Protein AF-A0A2W7C3C5-F1 (afdb_monomer_lite)

Secondary structure (DSSP, 8-state):
---------------------------------GGGHHHHHHH-TTS-TTSS-SGGGGGGS-HHHHHHHHHH-

Organism: NCBI:txid1300272

Foldseek 3Di:
DDDDDDDDDDDDDDDDDPPPPPVPLPPAAQQPDPQCVVVCCVVPVPDPRRSDRVVVVLVVGDPSVNVSVVVVD

Radius of gyration: 25.52 Å; chains: 1; bounding box: 18×44×82 Å

pLDDT: mean 74.35, std 16.35, range [45.53, 94.69]

Structure (mmCIF, N/CA/C/O backbone):
data_AF-A0A2W7C3C5-F1
#
_entry.id   AF-A0A2W7C3C5-F1
#
loop_
_atom_site.group_PDB
_atom_site.id
_atom_site.type_symbol
_atom_site.label_atom_id
_atom_site.label_alt_id
_atom_site.label_comp_id
_atom_site.label_asym_id
_atom_site.label_entity_id
_atom_site.label_seq_id
_atom_site.pdbx_PDB_ins_code
_atom_site.Cartn_x
_atom_site.Cartn_y
_atom_site.Cartn_z
_atom_site.occupancy
_atom_site.B_iso_or_equiv
_atom_site.auth_seq_id
_atom_site.auth_comp_id
_atom_site.auth_asym_id
_atom_site.auth_atom_id
_atom_site.pdbx_PDB_model_num
ATOM 1 N N . MET A 1 1 ? -10.397 -32.246 -72.486 1.00 47.75 1 MET A N 1
ATOM 2 C CA . MET A 1 1 ? -9.329 -32.851 -71.660 1.00 47.75 1 MET A CA 1
ATOM 3 C C . MET A 1 1 ? -8.506 -31.713 -71.081 1.00 47.75 1 MET A C 1
ATOM 5 O O . MET A 1 1 ? -7.986 -30.929 -71.855 1.00 47.75 1 MET A O 1
ATOM 9 N N . GLY A 1 2 ? -8.464 -31.573 -69.757 1.00 45.53 2 GLY A N 1
ATOM 10 C CA . GLY A 1 2 ? -7.738 -30.503 -69.066 1.00 45.53 2 GLY A CA 1
ATOM 11 C C . GLY A 1 2 ? -7.971 -30.627 -67.565 1.00 45.53 2 GLY A C 1
ATOM 12 O O . GLY A 1 2 ? -8.924 -30.068 -67.037 1.00 45.53 2 GLY A O 1
ATOM 13 N N . LYS A 1 3 ? -7.179 -31.486 -66.922 1.00 50.06 3 LYS A N 1
ATOM 14 C CA . LYS A 1 3 ? -7.146 -31.711 -65.471 1.00 50.06 3 LYS A CA 1
ATOM 15 C C . LYS A 1 3 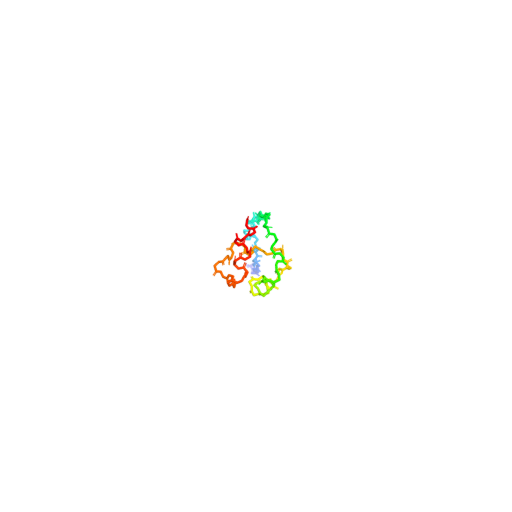? -6.030 -30.846 -64.864 1.00 50.06 3 LYS A C 1
ATOM 17 O O . LYS A 1 3 ? -5.099 -30.496 -65.584 1.00 50.06 3 LYS A O 1
ATOM 22 N N . HIS A 1 4 ? -6.092 -30.660 -63.541 1.00 49.91 4 HIS A N 1
ATOM 23 C CA . HIS A 1 4 ? -5.110 -30.005 -62.650 1.00 49.91 4 HIS A CA 1
ATOM 24 C C . HIS A 1 4 ? -5.225 -28.461 -62.656 1.00 49.91 4 HIS A C 1
ATOM 26 O O . HIS A 1 4 ? -5.308 -27.861 -63.713 1.00 49.91 4 HIS A O 1
ATOM 32 N N . LEU A 1 5 ? -5.287 -27.732 -61.539 1.00 52.56 5 LEU A N 1
ATOM 33 C CA . LEU A 1 5 ? -4.763 -27.957 -60.191 1.00 52.56 5 LEU A CA 1
ATOM 34 C C . LEU A 1 5 ? -5.760 -27.467 -59.116 1.00 52.56 5 LEU A C 1
ATOM 36 O O . LEU A 1 5 ? -6.267 -26.352 -59.186 1.00 52.56 5 LEU A O 1
ATOM 40 N N . TRP A 1 6 ? -5.956 -28.275 -58.074 1.00 55.44 6 TRP A N 1
ATOM 41 C CA . TRP A 1 6 ? -6.212 -27.777 -56.719 1.00 55.44 6 TRP A CA 1
ATOM 42 C C . TRP A 1 6 ? -4.918 -27.174 -56.163 1.00 55.44 6 TRP A C 1
ATOM 44 O O . TRP A 1 6 ? -3.869 -27.773 -56.381 1.00 55.44 6 TRP A O 1
ATOM 54 N N . LEU A 1 7 ? -5.002 -26.081 -55.400 1.00 54.66 7 LEU A N 1
ATOM 55 C CA . LEU A 1 7 ? -4.165 -25.807 -54.219 1.00 54.66 7 LEU A CA 1
ATOM 56 C C . LEU A 1 7 ? -4.732 -24.585 -53.480 1.00 54.66 7 LEU A C 1
ATOM 58 O O . LEU A 1 7 ? -4.835 -23.498 -54.040 1.00 54.66 7 LEU A O 1
ATOM 62 N N . GLY A 1 8 ? -5.144 -24.796 -52.230 1.00 57.53 8 GLY A N 1
ATOM 63 C CA . GLY A 1 8 ? -5.526 -23.731 -51.311 1.00 57.53 8 GLY A CA 1
ATOM 64 C C . GLY A 1 8 ? -4.323 -23.113 -50.597 1.00 57.53 8 GLY A C 1
ATOM 65 O O . GLY A 1 8 ? -3.252 -23.710 -50.529 1.00 57.53 8 GLY A O 1
ATOM 66 N N . LEU A 1 9 ? -4.542 -21.927 -50.031 1.00 58.72 9 LEU A N 1
ATOM 67 C CA . LEU A 1 9 ? -3.741 -21.305 -48.972 1.00 58.72 9 LEU A CA 1
ATOM 68 C C . LEU A 1 9 ? -4.658 -20.244 -48.329 1.00 58.72 9 LEU A C 1
ATOM 70 O O . LEU A 1 9 ? -5.064 -19.296 -48.988 1.00 58.72 9 LEU A O 1
ATOM 74 N N . ALA A 1 10 ? -5.338 -20.557 -47.229 1.00 56.84 10 ALA A N 1
ATOM 75 C CA . ALA A 1 10 ? -4.894 -20.333 -45.853 1.00 56.84 10 ALA A CA 1
ATOM 76 C C . ALA A 1 10 ? -4.544 -18.865 -45.519 1.00 56.84 10 ALA A C 1
ATOM 78 O O . ALA A 1 10 ? -3.561 -18.322 -46.004 1.00 56.84 10 ALA A O 1
ATOM 79 N N . LEU A 1 11 ? -5.333 -18.327 -44.580 1.00 56.16 11 LEU A N 1
ATOM 80 C CA . LEU A 1 11 ? -4.934 -17.452 -43.472 1.00 56.16 11 LEU A CA 1
ATOM 81 C C . LEU A 1 11 ? -4.277 -16.091 -43.786 1.00 56.16 11 LEU A C 1
ATOM 83 O O . LEU A 1 11 ? -3.083 -15.994 -44.038 1.00 56.16 11 LEU A O 1
ATOM 87 N N . ALA A 1 12 ? -5.025 -15.020 -43.512 1.00 59.28 12 ALA A N 1
ATOM 88 C CA . ALA A 1 12 ? -4.451 -13.802 -42.945 1.00 59.28 12 ALA A CA 1
ATOM 89 C C . ALA A 1 12 ? -5.388 -13.242 -41.861 1.00 59.28 12 ALA A C 1
ATOM 91 O O . ALA A 1 12 ? -6.286 -12.446 -42.121 1.00 59.28 12 ALA A O 1
ATOM 92 N N . CYS A 1 13 ? -5.173 -13.693 -40.622 1.00 55.38 13 CYS A N 1
ATOM 93 C CA . CYS A 1 13 ? -5.553 -12.947 -39.428 1.00 55.38 13 CYS A CA 1
ATOM 94 C C . CYS A 1 13 ? -4.730 -11.653 -39.388 1.00 55.38 13 CYS A C 1
ATOM 96 O O . CYS A 1 13 ? -3.508 -11.723 -39.284 1.00 55.38 13 CYS A O 1
ATOM 98 N N . SER A 1 14 ? -5.362 -10.484 -39.448 1.00 58.38 14 SER A N 1
ATOM 99 C CA . SER A 1 14 ? -4.761 -9.183 -39.103 1.00 58.38 14 SER A CA 1
ATOM 100 C C . SER A 1 14 ? -5.901 -8.169 -38.961 1.00 58.38 14 SER A C 1
ATOM 102 O O . SER A 1 14 ? -6.662 -7.988 -39.896 1.00 58.38 14 SER A O 1
ATOM 104 N N . GLY A 1 15 ? -6.140 -7.490 -37.849 1.00 57.59 15 GLY A N 1
ATOM 105 C CA . GLY A 1 15 ? -5.474 -7.473 -36.564 1.00 57.59 15 GLY A CA 1
ATOM 106 C C . GLY A 1 15 ? -6.491 -6.986 -35.536 1.00 57.59 15 GLY A C 1
ATOM 107 O O . GLY A 1 15 ? -7.288 -6.083 -35.785 1.00 57.59 15 GLY A O 1
ATOM 108 N N . ILE A 1 16 ? -6.491 -7.672 -34.406 1.00 60.00 16 ILE A N 1
ATOM 109 C CA . ILE A 1 16 ? -7.293 -7.390 -33.227 1.00 60.00 16 ILE A CA 1
ATOM 110 C C . ILE A 1 16 ? -6.977 -5.979 -32.722 1.00 60.00 16 ILE A C 1
ATOM 112 O O . ILE A 1 16 ? -5.814 -5.587 -32.661 1.00 60.00 16 ILE A O 1
ATOM 116 N N . LEU A 1 17 ? -8.049 -5.266 -32.365 1.00 55.81 17 LEU A N 1
ATOM 117 C CA . LEU A 1 17 ? -8.134 -4.190 -31.379 1.00 55.81 17 LEU A CA 1
ATOM 118 C C . LEU A 1 17 ? -6.794 -3.749 -30.774 1.00 55.81 17 LEU A C 1
ATOM 120 O O . LEU A 1 17 ? -6.324 -4.336 -29.802 1.00 55.81 17 LEU A O 1
ATOM 124 N N . LEU A 1 18 ? -6.260 -2.629 -31.252 1.00 54.47 18 LEU A N 1
ATOM 125 C CA . LEU A 1 18 ? -5.375 -1.809 -30.436 1.00 54.47 18 LEU A CA 1
ATOM 126 C C . LEU A 1 18 ? -6.166 -0.593 -29.961 1.00 54.47 18 LEU A C 1
ATOM 128 O O . LEU A 1 18 ? -5.969 0.534 -30.406 1.00 54.47 18 LEU A O 1
ATOM 132 N N . SER A 1 19 ? -7.117 -0.855 -29.060 1.00 51.34 19 SER A N 1
ATOM 133 C CA . SER A 1 19 ? -7.581 0.171 -28.136 1.00 51.34 19 SER A CA 1
ATOM 134 C C . SER A 1 19 ? -6.354 0.606 -27.355 1.00 51.34 19 SER A C 1
ATOM 136 O O . SER A 1 19 ? -5.910 -0.092 -26.444 1.00 51.34 19 SER A O 1
ATOM 138 N N . SER A 1 20 ? -5.781 1.737 -27.751 1.00 48.19 20 SER A N 1
ATOM 139 C CA . SER A 1 20 ? -4.824 2.486 -26.956 1.00 48.19 20 SER A CA 1
ATOM 140 C C . SER A 1 20 ? -5.532 2.910 -25.675 1.00 48.19 20 SER A C 1
ATOM 142 O O . SER A 1 20 ? -6.006 4.034 -25.543 1.00 48.19 20 SER A O 1
ATOM 144 N N . MET A 1 21 ? -5.635 1.985 -24.723 1.00 51.53 21 MET A N 1
ATOM 145 C CA . MET A 1 21 ? -5.772 2.306 -23.318 1.00 51.53 21 MET A CA 1
ATOM 146 C C . MET A 1 21 ? -4.462 2.986 -22.941 1.00 51.53 21 MET A C 1
ATOM 148 O O . MET A 1 21 ? -3.543 2.369 -22.407 1.00 51.53 21 MET A O 1
ATOM 152 N N . THR A 1 22 ? -4.346 4.268 -23.278 1.00 51.31 22 THR A N 1
ATOM 153 C CA . THR A 1 22 ? -3.458 5.168 -22.567 1.00 51.31 22 THR A CA 1
ATOM 154 C C . THR A 1 22 ? -3.983 5.171 -21.144 1.00 51.31 22 THR A C 1
ATOM 156 O O . THR A 1 22 ? -4.892 5.925 -20.805 1.00 51.31 22 THR A O 1
ATOM 159 N N . ALA A 1 23 ? -3.483 4.230 -20.344 1.00 55.34 23 ALA A N 1
ATOM 160 C CA . ALA A 1 23 ? -3.576 4.285 -18.907 1.00 55.34 23 ALA A CA 1
ATOM 161 C C . ALA A 1 23 ? -2.953 5.626 -18.535 1.00 55.34 23 ALA A C 1
ATOM 163 O O . ALA A 1 23 ? -1.729 5.770 -18.538 1.00 55.34 23 ALA A O 1
ATOM 164 N N . GLU A 1 24 ? -3.803 6.636 -18.341 1.00 50.84 24 GLU A N 1
ATOM 16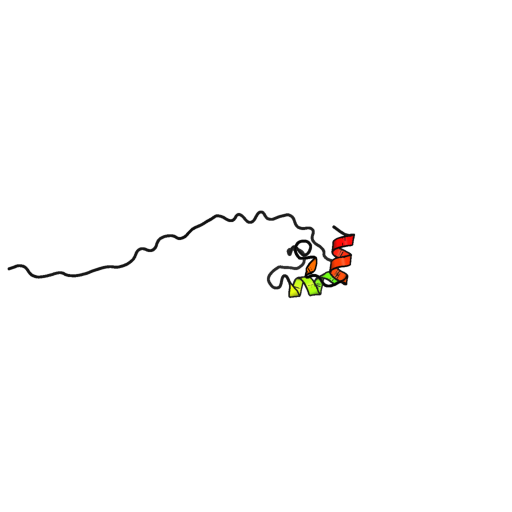5 C CA . GLU A 1 24 ? -3.395 7.889 -17.744 1.00 50.84 24 GLU A CA 1
ATOM 166 C C . GLU A 1 24 ? -2.614 7.504 -16.498 1.00 50.84 24 GLU A C 1
ATOM 168 O O . GLU A 1 24 ? -3.135 6.825 -15.607 1.00 50.84 24 GLU A O 1
ATOM 173 N N . ALA A 1 25 ? -1.329 7.852 -16.480 1.00 54.03 25 ALA A N 1
ATOM 174 C CA . ALA A 1 25 ? -0.499 7.687 -15.309 1.00 54.03 25 ALA A CA 1
ATOM 175 C C . ALA A 1 25 ? -1.038 8.665 -14.263 1.00 54.03 25 ALA A C 1
ATOM 177 O O . ALA A 1 25 ? -0.521 9.770 -14.108 1.00 54.03 25 ALA A O 1
ATOM 178 N N . LYS A 1 26 ? -2.134 8.286 -13.592 1.00 57.03 26 LYS A N 1
ATOM 179 C CA . LYS A 1 26 ? -2.655 8.997 -12.433 1.00 57.03 26 LYS A CA 1
ATOM 180 C C . LYS A 1 26 ? -1.457 9.200 -11.516 1.00 57.03 26 LYS A C 1
ATOM 182 O O . LYS A 1 26 ? -0.762 8.252 -11.155 1.00 57.03 26 LYS A O 1
ATOM 187 N N . ALA A 1 27 ? -1.162 10.452 -11.200 1.00 59.94 27 ALA A N 1
ATOM 188 C CA . ALA A 1 27 ? -0.102 10.777 -10.267 1.00 59.94 27 ALA A CA 1
ATOM 189 C C . ALA A 1 27 ? -0.558 10.332 -8.871 1.00 59.94 27 ALA A C 1
ATOM 191 O O . ALA A 1 27 ? -1.236 11.067 -8.159 1.00 59.94 27 ALA A O 1
ATOM 192 N N . PHE A 1 28 ? -0.260 9.088 -8.505 1.00 66.50 28 PHE A N 1
ATOM 193 C CA . PHE A 1 28 ? -0.613 8.544 -7.199 1.00 66.50 28 PHE A CA 1
ATOM 194 C C . PHE A 1 28 ? 0.370 9.059 -6.141 1.00 66.50 28 PHE A C 1
ATOM 196 O O . PHE A 1 28 ? 1.582 9.115 -6.382 1.00 66.50 28 PHE A O 1
ATOM 203 N N . LYS A 1 29 ? -0.133 9.425 -4.954 1.00 72.62 29 LYS A N 1
ATOM 204 C CA . LYS A 1 29 ? 0.729 9.763 -3.812 1.00 72.62 29 LYS A CA 1
ATOM 205 C C . LYS A 1 29 ? 1.543 8.531 -3.418 1.00 72.62 29 LYS A C 1
ATOM 207 O O . LYS A 1 29 ? 1.001 7.455 -3.183 1.00 72.62 29 LYS A O 1
ATOM 212 N N . ASN A 1 30 ? 2.856 8.706 -3.329 1.00 73.69 30 ASN A N 1
ATOM 213 C CA . ASN A 1 30 ? 3.750 7.661 -2.861 1.00 73.69 30 ASN A CA 1
ATOM 214 C C . ASN A 1 30 ? 3.745 7.623 -1.326 1.00 73.69 30 ASN A C 1
ATOM 216 O O . ASN A 1 30 ? 4.244 8.539 -0.670 1.00 73.69 30 ASN A O 1
ATOM 220 N N . PHE A 1 31 ? 3.223 6.538 -0.758 1.00 78.62 31 PHE A N 1
ATOM 221 C CA . PHE A 1 31 ? 3.254 6.288 0.679 1.00 78.62 31 PHE A CA 1
ATOM 222 C C . PHE A 1 31 ? 4.466 5.415 1.022 1.00 78.62 31 PHE A C 1
ATOM 224 O O . PHE A 1 31 ? 4.363 4.193 1.017 1.00 78.62 31 PHE A O 1
ATOM 231 N N . GLN A 1 32 ? 5.622 6.021 1.318 1.00 74.06 32 GLN A N 1
ATOM 232 C CA . GLN A 1 32 ? 6.864 5.304 1.688 1.00 74.06 32 GLN A CA 1
ATOM 233 C C . GLN A 1 32 ? 6.925 4.895 3.174 1.00 74.06 32 GLN A C 1
ATOM 235 O O . GLN A 1 32 ? 7.999 4.584 3.690 1.00 74.06 32 GLN A O 1
ATOM 240 N N . GLY A 1 33 ? 5.791 4.911 3.882 1.00 77.81 33 GLY A N 1
ATOM 241 C CA . GLY A 1 33 ? 5.711 4.485 5.279 1.00 77.81 33 GLY A CA 1
ATOM 242 C C . GLY A 1 33 ? 6.181 3.040 5.442 1.00 77.81 33 GLY A C 1
ATOM 243 O O . GLY A 1 33 ? 5.848 2.162 4.638 1.00 77.81 33 GLY A O 1
ATOM 244 N N . LYS A 1 34 ? 6.962 2.771 6.492 1.00 83.38 34 LYS A N 1
ATOM 245 C CA . LYS A 1 34 ? 7.449 1.416 6.800 1.00 83.38 34 LYS A CA 1
ATOM 246 C C . LYS A 1 34 ? 6.293 0.441 7.033 1.00 83.38 34 LYS A C 1
ATOM 248 O O . LYS A 1 34 ? 6.434 -0.735 6.704 1.00 83.38 34 LYS A O 1
ATOM 253 N N . GLU A 1 35 ? 5.156 0.940 7.523 1.00 87.12 35 GLU A N 1
ATOM 254 C CA . GLU A 1 35 ? 3.924 0.165 7.690 1.00 87.12 35 GLU A CA 1
ATOM 255 C C . GLU A 1 35 ? 3.328 -0.345 6.372 1.00 87.12 35 GLU A C 1
ATOM 257 O O . GLU A 1 35 ? 2.654 -1.368 6.378 1.00 87.12 35 GLU A O 1
ATOM 262 N N . CYS A 1 36 ? 3.625 0.297 5.238 1.00 89.12 36 CYS A N 1
ATOM 263 C CA . CYS A 1 36 ? 3.066 -0.061 3.935 1.00 89.12 36 CYS A CA 1
ATOM 264 C C . CYS A 1 36 ? 3.939 -1.017 3.111 1.00 89.12 36 CYS A C 1
ATOM 266 O O . CYS A 1 36 ? 3.473 -1.565 2.115 1.00 89.12 36 CYS A O 1
ATOM 268 N N . ARG A 1 37 ? 5.195 -1.279 3.511 1.00 89.06 37 ARG A N 1
ATOM 269 C CA . ARG A 1 37 ? 6.086 -2.244 2.826 1.00 89.06 37 ARG A CA 1
ATOM 270 C C . ARG A 1 37 ? 5.469 -3.641 2.624 1.00 89.06 37 ARG A C 1
ATOM 272 O O . ARG A 1 37 ? 5.600 -4.159 1.513 1.00 89.06 37 ARG A O 1
ATOM 279 N N . PRO A 1 38 ? 4.823 -4.277 3.625 1.00 90.12 38 PRO A N 1
ATOM 280 C CA . PRO A 1 38 ? 4.186 -5.577 3.412 1.00 90.12 38 PRO A CA 1
ATOM 281 C C . PRO A 1 38 ? 3.007 -5.497 2.433 1.00 90.12 38 PRO A C 1
ATOM 283 O O . PRO A 1 38 ? 2.846 -6.398 1.611 1.00 90.12 38 PRO A O 1
ATOM 286 N N . ASP A 1 39 ? 2.234 -4.408 2.465 1.00 91.31 39 ASP A N 1
ATOM 287 C CA . ASP A 1 39 ? 1.119 -4.197 1.540 1.00 91.31 39 ASP A CA 1
ATOM 288 C C . ASP A 1 39 ? 1.598 -3.977 0.103 1.00 91.31 39 ASP A C 1
ATOM 290 O O . ASP A 1 39 ? 1.043 -4.592 -0.802 1.00 91.31 39 ASP A O 1
ATOM 294 N N . TYR A 1 40 ? 2.696 -3.243 -0.120 1.00 89.00 40 TYR A N 1
ATOM 295 C CA . TYR A 1 40 ? 3.325 -3.178 -1.447 1.00 89.00 40 TYR A CA 1
ATOM 296 C C . TYR A 1 40 ? 3.721 -4.561 -1.961 1.00 89.00 40 TYR A C 1
ATOM 298 O O . TYR A 1 40 ? 3.465 -4.878 -3.116 1.00 89.00 40 TYR A O 1
ATOM 306 N N . LYS A 1 41 ? 4.318 -5.413 -1.117 1.00 88.94 41 LYS A N 1
ATOM 307 C CA . LYS A 1 41 ? 4.739 -6.755 -1.545 1.00 88.94 41 LYS A CA 1
ATOM 308 C C . LYS A 1 41 ? 3.548 -7.655 -1.893 1.00 88.94 41 LYS A C 1
ATOM 310 O O . LYS A 1 41 ? 3.665 -8.492 -2.782 1.00 88.94 41 LYS A O 1
ATOM 315 N N . ARG A 1 42 ? 2.425 -7.505 -1.183 1.00 91.38 42 ARG A N 1
ATOM 316 C CA . ARG A 1 42 ? 1.229 -8.343 -1.356 1.00 91.38 42 ARG A CA 1
ATOM 317 C C . ARG A 1 42 ? 0.334 -7.870 -2.499 1.00 91.38 42 ARG A C 1
ATOM 319 O O . ARG A 1 42 ? -0.115 -8.694 -3.284 1.00 91.38 42 ARG A O 1
ATOM 326 N N . LEU A 1 43 ? 0.068 -6.569 -2.569 1.00 89.88 43 LEU A N 1
ATOM 327 C CA . LEU A 1 43 ? -0.856 -5.974 -3.537 1.00 89.88 43 LEU A CA 1
ATOM 328 C C . LEU A 1 43 ? -0.164 -5.582 -4.843 1.00 89.88 43 LEU A C 1
ATOM 330 O O . LEU A 1 43 ? -0.797 -5.547 -5.892 1.00 89.88 43 LEU A O 1
ATOM 334 N N . CYS A 1 44 ? 1.142 -5.316 -4.789 1.00 87.44 44 CYS A N 1
ATOM 335 C CA . CYS A 1 44 ? 1.900 -4.770 -5.908 1.00 87.44 44 CYS A CA 1
ATOM 336 C C . 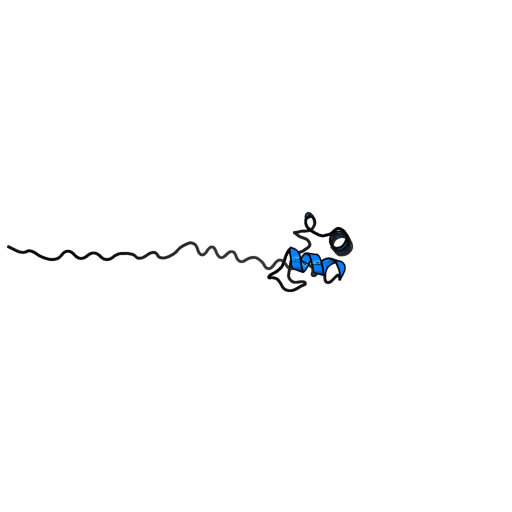CYS A 1 44 ? 3.207 -5.545 -6.159 1.00 87.44 44 CYS A C 1
ATOM 338 O O . CYS A 1 44 ? 4.281 -4.944 -6.220 1.00 87.44 44 CYS A O 1
ATOM 340 N N . PRO A 1 45 ? 3.163 -6.881 -6.320 1.00 86.94 45 PRO A N 1
ATOM 341 C CA . PRO A 1 45 ? 4.366 -7.715 -6.375 1.00 86.94 45 PRO A CA 1
ATOM 342 C C . PRO A 1 45 ? 5.276 -7.419 -7.578 1.00 86.94 45 PRO A C 1
ATOM 344 O O . PRO A 1 45 ? 6.474 -7.678 -7.510 1.00 86.94 45 PRO A O 1
ATOM 347 N N . MET A 1 46 ? 4.723 -6.877 -8.670 1.00 88.81 46 MET A N 1
ATOM 348 C CA . MET A 1 46 ? 5.471 -6.514 -9.884 1.00 88.81 46 MET A CA 1
ATOM 349 C C . MET A 1 46 ? 5.783 -5.014 -9.981 1.00 88.81 46 MET A C 1
ATOM 351 O O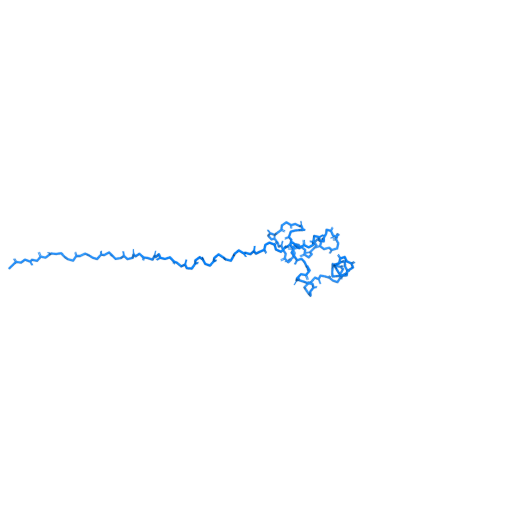 . MET A 1 46 ? 6.393 -4.571 -10.952 1.00 88.81 46 MET A O 1
ATOM 355 N N . THR A 1 47 ? 5.359 -4.215 -8.999 1.00 84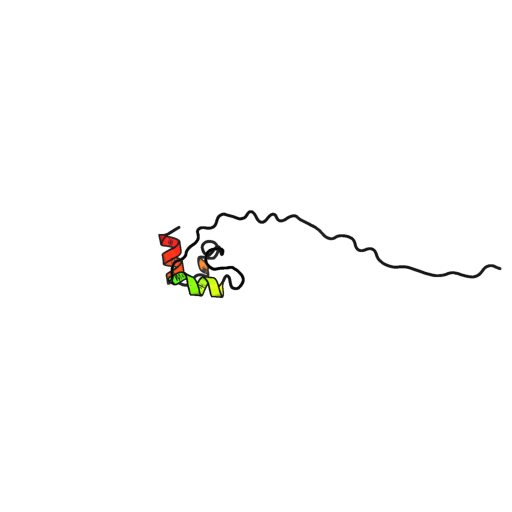.12 47 THR A N 1
ATOM 356 C CA . THR A 1 47 ? 5.521 -2.760 -9.016 1.00 84.12 47 THR A CA 1
ATOM 357 C C . THR A 1 47 ? 6.566 -2.351 -7.981 1.00 84.12 47 THR A C 1
ATOM 359 O O . THR A 1 47 ? 6.489 -2.785 -6.830 1.00 84.12 47 THR A O 1
ATOM 362 N N . PRO A 1 48 ? 7.542 -1.497 -8.331 1.00 81.50 48 PRO A N 1
ATOM 363 C CA . PRO A 1 48 ? 8.487 -0.996 -7.346 1.00 81.50 48 PRO A CA 1
ATOM 364 C C . PRO A 1 48 ? 7.766 -0.219 -6.236 1.00 81.50 48 PRO A C 1
ATOM 366 O O . PRO A 1 48 ? 6.736 0.427 -6.459 1.00 81.50 48 PRO A O 1
ATOM 369 N N . ILE A 1 49 ? 8.329 -0.279 -5.027 1.00 81.44 49 ILE A N 1
ATOM 370 C CA . ILE A 1 49 ? 7.777 0.393 -3.845 1.00 81.44 49 ILE A CA 1
ATOM 371 C C . ILE A 1 49 ? 7.558 1.875 -4.160 1.00 81.44 49 ILE A C 1
ATOM 373 O O . ILE A 1 49 ? 8.441 2.554 -4.684 1.00 81.44 49 ILE A O 1
ATOM 377 N N . GLY A 1 50 ? 6.361 2.368 -3.843 1.00 77.94 50 GLY A N 1
ATOM 378 C CA . GLY A 1 50 ? 6.009 3.767 -4.047 1.00 77.94 50 GLY A CA 1
ATOM 379 C C . GLY A 1 50 ? 5.599 4.155 -5.469 1.00 77.94 50 GLY A C 1
ATOM 380 O O . GLY A 1 50 ? 5.346 5.328 -5.737 1.00 77.94 50 GLY A O 1
ATOM 381 N N . LYS A 1 51 ? 5.516 3.185 -6.384 1.00 80.75 51 LYS A N 1
ATOM 382 C CA . LYS A 1 51 ? 4.888 3.346 -7.707 1.00 80.75 51 LYS A CA 1
ATOM 383 C C . LYS A 1 51 ? 3.541 2.633 -7.817 1.00 80.75 51 LYS A C 1
ATOM 385 O O . LYS A 1 51 ? 2.921 2.677 -8.871 1.00 80.75 51 LYS A O 1
ATOM 390 N N . CYS A 1 52 ? 3.103 1.982 -6.743 1.00 85.06 52 CYS A N 1
ATOM 391 C CA . CYS A 1 52 ? 1.792 1.363 -6.668 1.00 85.06 52 CYS A CA 1
ATOM 392 C C . CYS A 1 52 ? 0.796 2.273 -5.955 1.00 85.06 52 CYS A C 1
ATOM 394 O O . CYS A 1 52 ? 1.124 2.862 -4.922 1.00 85.06 52 CYS A O 1
ATOM 396 N N . ASP A 1 53 ? -0.421 2.341 -6.482 1.00 85.88 53 ASP A N 1
ATOM 397 C CA . ASP A 1 53 ? -1.520 3.055 -5.851 1.00 85.88 53 ASP A CA 1
ATOM 398 C C . ASP A 1 53 ? -2.115 2.239 -4.694 1.00 85.88 53 ASP A C 1
ATOM 400 O O . ASP A 1 53 ? -3.068 1.476 -4.861 1.00 85.88 53 ASP A O 1
ATOM 404 N N . LEU A 1 54 ? -1.550 2.421 -3.499 1.00 86.12 54 LEU A N 1
ATOM 405 C CA . LEU A 1 54 ? -2.117 1.854 -2.275 1.00 86.12 54 LEU A CA 1
ATOM 406 C C . LEU A 1 54 ? -3.431 2.530 -1.866 1.00 86.12 54 LEU A C 1
ATOM 408 O O . LEU A 1 54 ? -4.255 1.902 -1.207 1.00 86.12 54 LEU A O 1
ATOM 412 N N . GLN A 1 55 ? -3.647 3.791 -2.248 1.00 87.81 55 GLN A N 1
ATOM 413 C CA . GLN A 1 55 ? -4.835 4.546 -1.855 1.00 87.81 55 GLN A CA 1
ATOM 414 C C . GLN A 1 55 ? -6.094 4.011 -2.544 1.00 87.81 55 GLN A C 1
ATOM 416 O O . GLN A 1 55 ? -7.122 3.859 -1.891 1.00 87.81 55 GLN A O 1
ATOM 421 N N . SER A 1 56 ? -6.010 3.638 -3.820 1.00 87.75 56 SER A N 1
ATOM 422 C CA . SER A 1 56 ? -7.104 2.967 -4.533 1.00 87.75 56 SER A CA 1
ATOM 423 C C . SER A 1 56 ? -7.395 1.558 -3.999 1.00 87.75 56 SER A C 1
ATOM 425 O O . SER A 1 56 ? -8.455 1.006 -4.278 1.00 87.75 56 SER A O 1
ATOM 427 N N . MET A 1 57 ? -6.485 0.973 -3.213 1.00 89.44 57 MET A N 1
ATOM 428 C CA . MET A 1 57 ? -6.639 -0.347 -2.593 1.00 89.44 57 MET A CA 1
ATOM 429 C C . MET A 1 57 ? -6.830 -0.265 -1.071 1.00 89.44 57 MET A C 1
ATOM 431 O O . MET A 1 57 ? -6.562 -1.245 -0.377 1.00 89.44 57 MET A O 1
ATOM 435 N N . ILE A 1 58 ? -7.296 0.879 -0.547 1.00 89.81 58 ILE A N 1
ATOM 436 C CA . ILE A 1 58 ? -7.368 1.175 0.895 1.00 89.81 58 ILE A CA 1
ATOM 437 C C . ILE A 1 58 ? -8.049 0.070 1.720 1.00 89.81 58 ILE A C 1
ATOM 439 O O . ILE A 1 58 ? -7.598 -0.247 2.818 1.00 89.81 58 ILE A O 1
ATOM 443 N N . ASP A 1 59 ? -9.096 -0.559 1.188 1.00 91.44 59 ASP A N 1
ATOM 444 C CA . ASP A 1 59 ? -9.852 -1.603 1.890 1.00 91.44 59 ASP A CA 1
ATOM 445 C C . ASP A 1 59 ? -9.146 -2.956 1.927 1.00 91.44 59 ASP A C 1
ATOM 447 O O . ASP A 1 59 ? -9.489 -3.817 2.732 1.00 91.44 59 ASP A O 1
ATOM 451 N N . GLN A 1 60 ? -8.130 -3.135 1.086 1.00 91.25 60 GLN A N 1
ATOM 452 C CA . GLN A 1 60 ? -7.279 -4.311 1.117 1.00 91.25 60 GLN A CA 1
ATOM 453 C C . GLN A 1 60 ? -6.056 -4.105 2.007 1.00 91.25 60 GLN A C 1
ATOM 455 O O . GLN A 1 60 ? -5.412 -5.099 2.321 1.00 91.25 60 GLN A O 1
ATOM 460 N N . LEU A 1 61 ? -5.704 -2.873 2.393 1.00 91.56 61 LEU A N 1
ATOM 461 C CA . LEU A 1 61 ? -4.501 -2.585 3.180 1.00 91.56 61 LEU A CA 1
ATOM 462 C C . LEU A 1 61 ? -4.578 -3.166 4.594 1.00 91.56 61 LEU A C 1
ATOM 464 O O . LEU A 1 61 ? -5.644 -3.254 5.203 1.00 91.56 61 LEU A O 1
ATOM 468 N N . SER A 1 62 ? -3.414 -3.493 5.158 1.00 93.31 62 SER A N 1
ATOM 469 C CA . SER A 1 62 ? -3.308 -3.769 6.590 1.00 93.31 62 SER A CA 1
ATOM 470 C C . SER A 1 62 ? -3.770 -2.558 7.422 1.00 93.31 62 SER A C 1
ATOM 472 O O . SER A 1 62 ? -3.596 -1.415 6.987 1.00 93.31 62 SER A O 1
ATOM 474 N N . PRO A 1 63 ? -4.300 -2.759 8.647 1.00 94.69 63 PRO A N 1
ATOM 475 C CA . PRO A 1 63 ? -4.778 -1.654 9.483 1.00 94.69 63 PRO A CA 1
ATOM 476 C C . PRO A 1 63 ? -3.734 -0.549 9.709 1.00 94.69 63 PRO A C 1
ATOM 478 O O . PRO A 1 63 ? -4.075 0.631 9.725 1.00 94.69 63 PRO A O 1
ATOM 481 N N . ALA A 1 64 ? -2.454 -0.919 9.829 1.00 91.06 64 ALA A N 1
ATOM 482 C CA . ALA A 1 64 ? -1.359 0.029 10.015 1.00 91.06 64 ALA A CA 1
ATOM 483 C C . ALA A 1 64 ? -1.112 0.882 8.760 1.00 91.06 64 ALA A C 1
ATOM 485 O O . ALA A 1 64 ? -1.074 2.108 8.848 1.00 91.06 64 ALA A O 1
ATOM 486 N N . CYS A 1 65 ? -0.996 0.252 7.585 1.00 91.69 65 CYS A N 1
ATOM 487 C CA . CYS A 1 65 ? -0.821 0.995 6.339 1.00 91.69 65 CYS A CA 1
ATOM 488 C C . CYS A 1 65 ? -2.057 1.836 6.001 1.00 91.69 65 CYS A C 1
ATOM 490 O O . CYS A 1 65 ? -1.909 2.977 5.575 1.00 91.69 65 CYS A O 1
ATOM 492 N N . LYS A 1 66 ? -3.269 1.326 6.259 1.00 93.19 66 LYS A N 1
ATOM 493 C CA . LYS A 1 66 ? -4.514 2.086 6.100 1.00 93.19 66 LYS A CA 1
ATOM 494 C C . LYS A 1 66 ? -4.491 3.369 6.930 1.00 93.19 66 LYS A C 1
ATOM 496 O O . LYS A 1 66 ? -4.646 4.446 6.364 1.00 93.19 66 LYS A O 1
ATOM 501 N N . ALA A 1 67 ? -4.184 3.277 8.226 1.00 92.75 67 ALA A N 1
ATOM 502 C CA . ALA A 1 67 ? -4.088 4.448 9.098 1.00 92.75 67 ALA A CA 1
ATOM 503 C C . ALA A 1 67 ? -3.034 5.463 8.614 1.00 92.75 67 ALA A C 1
ATOM 505 O O . ALA A 1 67 ? -3.260 6.673 8.668 1.00 92.75 67 ALA A O 1
ATOM 506 N N . PHE A 1 68 ? -1.896 4.988 8.098 1.00 91.25 68 PHE A N 1
ATOM 507 C CA . PHE A 1 68 ? -0.870 5.850 7.510 1.00 91.25 68 PHE A CA 1
ATOM 508 C C . PHE A 1 68 ? -1.356 6.549 6.240 1.00 91.25 68 PHE A C 1
ATOM 510 O O . PHE A 1 68 ? -1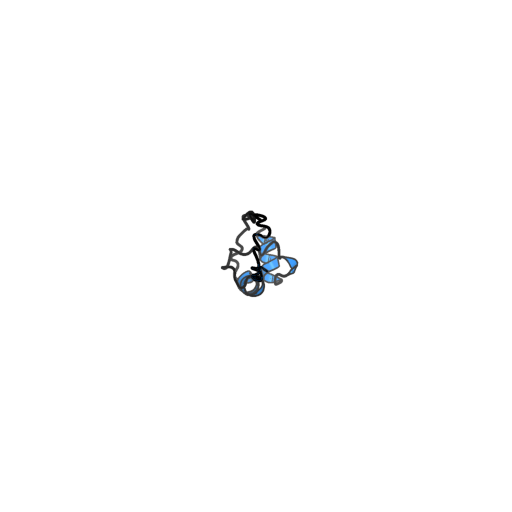.236 7.766 6.117 1.00 91.25 68 PHE A O 1
ATOM 517 N N . VAL A 1 69 ? -1.942 5.804 5.304 1.00 89.12 69 VAL A N 1
ATOM 518 C CA . VAL A 1 69 ? -2.488 6.366 4.065 1.00 89.12 69 VAL A CA 1
ATOM 519 C C . VAL A 1 69 ? -3.581 7.386 4.378 1.00 89.12 69 VAL A C 1
ATOM 521 O O . VAL A 1 69 ? -3.559 8.475 3.818 1.00 89.12 69 VAL A O 1
ATOM 524 N N . GLU A 1 70 ? -4.487 7.096 5.315 1.00 90.25 70 GLU A N 1
ATOM 525 C CA . GLU A 1 70 ? -5.550 8.023 5.726 1.00 90.25 70 GLU A CA 1
ATOM 526 C C . GLU A 1 70 ? -5.017 9.292 6.396 1.00 90.25 70 GLU A C 1
ATOM 528 O O . GLU A 1 70 ? -5.550 10.374 6.154 1.00 90.25 70 GLU A O 1
ATOM 533 N N . LYS A 1 71 ? -3.945 9.184 7.190 1.00 88.56 71 LYS A N 1
ATOM 534 C CA . LYS A 1 71 ? -3.280 10.333 7.819 1.00 88.56 71 LYS A CA 1
ATOM 535 C C . LYS A 1 71 ? -2.557 11.231 6.808 1.00 88.56 71 LYS A C 1
ATOM 537 O O . LYS A 1 71 ? -2.400 12.423 7.060 1.00 88.56 71 LYS A O 1
ATOM 542 N N . HIS A 1 72 ? -2.098 10.665 5.693 1.00 83.94 72 HIS A N 1
ATOM 543 C CA . HIS A 1 72 ? -1.249 11.340 4.705 1.00 83.94 72 HIS A CA 1
ATOM 544 C C . HIS A 1 72 ? -1.945 11.600 3.344 1.00 83.94 72 HIS A C 1
ATOM 546 O O . HIS A 1 72 ? -1.281 12.059 2.401 1.00 83.94 72 HIS A O 1
ATOM 552 N N . LYS A 1 73 ? -3.251 11.300 3.222 1.00 74.69 73 LYS A N 1
ATOM 553 C CA . LYS A 1 73 ? -4.024 11.411 1.969 1.00 74.69 73 LYS A CA 1
ATOM 554 C C . LYS A 1 73 ? -4.133 12.824 1.422 1.00 74.69 73 LYS A C 1
ATOM 556 O O . LYS A 1 73 ? -3.960 13.811 2.162 1.00 74.69 73 LYS A O 1
#

Sequence (73 aa):
MGKHLWLGLALACSGILLSSMTAEAKAFKNFQGKECRPDYKRLCPMTPIGKCDLQSMIDQLSPACKAFVEKHK